Protein AF-A0A2J8R8U9-F1 (afdb_monomer_lite)

Secondary structure (DSSP, 8-state):
--SSEEEEEETTTTEEEEEE-S--GGG-S------

Foldseek 3Di:
DPDQWDWDADPVVRDIDIHGHPDDPVNDDDDDDDD

Radius of gyration: 11.53 Å; chains: 1; bounding box: 26×18×25 Å

Organism: Pongo abelii (NCBI:txid9601)

Sequence (35 aa):
VMGRFTISRDNAKKSLYLQMNSLIAEDTAVYYCAR

pLDDT: mean 92.0, std 8.9, range [56.94, 97.88]

InterPro domains:
  IPR013783 Immunoglobulin-like fold [G3DSA:2.60.40.10] (1-35)
  IPR036179 Immunoglobulin-like domain superfamily [SSF48726] (2-35)
  IPR050199 Immunoglobulin Heavy Variable [PTHR23266] (1-35)

Structure (mmCIF, N/CA/C/O backbone):
data_AF-A0A2J8R8U9-F1
#
_entry.id   AF-A0A2J8R8U9-F1
#
loop_
_atom_site.group_PDB
_atom_site.id
_atom_site.type_symbol
_atom_site.label_atom_id
_atom_site.label_alt_id
_atom_site.label_comp_id
_atom_site.label_asym_id
_atom_site.label_entity_id
_atom_site.label_seq_id
_atom_site.pdbx_PDB_ins_code
_atom_site.Cartn_x
_atom_site.Cartn_y
_atom_site.Cartn_z
_atom_site.occupancy
_atom_site.B_iso_or_equiv
_atom_site.auth_seq_id
_atom_site.auth_comp_id
_atom_site.auth_asym_id
_atom_site.auth_atom_id
_atom_site.pdbx_PDB_model_num
ATOM 1 N N . VAL A 1 1 ? -7.225 14.985 3.180 1.00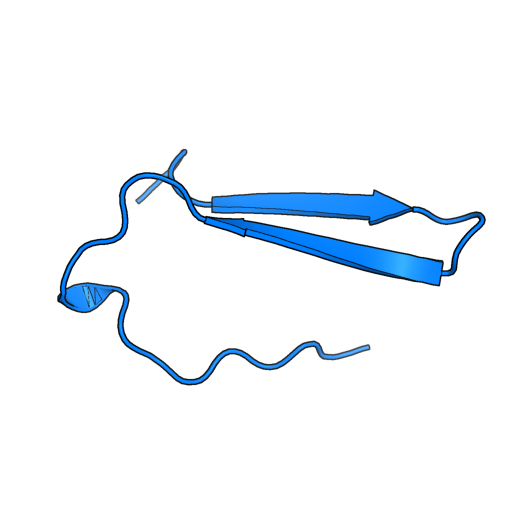 59.88 1 VAL A N 1
ATOM 2 C CA . VAL A 1 1 ? -6.210 14.059 3.734 1.00 59.88 1 VAL A CA 1
ATOM 3 C C . VAL A 1 1 ? -4.956 14.163 2.885 1.00 59.88 1 VAL A C 1
ATOM 5 O O . VAL A 1 1 ? -4.908 13.583 1.812 1.00 59.88 1 VAL A O 1
ATOM 8 N N . MET A 1 2 ? -3.982 14.969 3.299 1.00 56.94 2 MET A N 1
ATOM 9 C CA . MET A 1 2 ? -2.726 15.156 2.566 1.00 56.94 2 MET A CA 1
ATOM 10 C C . MET A 1 2 ? -1.574 14.853 3.527 1.00 56.94 2 MET A C 1
ATOM 12 O O . MET A 1 2 ? -1.649 15.242 4.688 1.00 56.94 2 MET A O 1
ATOM 16 N N . GLY A 1 3 ? -0.560 14.110 3.075 1.00 81.44 3 GLY A N 1
ATOM 17 C CA . GLY A 1 3 ? 0.649 13.819 3.862 1.00 81.44 3 GLY A CA 1
ATOM 18 C C . GLY A 1 3 ? 0.696 12.481 4.620 1.00 81.44 3 GLY A C 1
ATOM 19 O O . GLY A 1 3 ? 1.750 12.147 5.148 1.00 81.44 3 GLY A O 1
ATOM 20 N N . ARG A 1 4 ? -0.385 11.683 4.657 1.00 88.44 4 ARG A N 1
ATOM 21 C CA . ARG A 1 4 ? -0.373 10.332 5.274 1.00 88.44 4 ARG A CA 1
ATOM 22 C C . ARG A 1 4 ? 0.141 9.232 4.345 1.00 88.44 4 ARG A C 1
ATOM 24 O O . ARG A 1 4 ? 0.707 8.247 4.803 1.00 88.44 4 ARG A O 1
ATOM 31 N N . PHE A 1 5 ? -0.049 9.412 3.042 1.00 92.81 5 PHE A N 1
ATOM 32 C CA . PHE A 1 5 ? 0.345 8.451 2.021 1.00 92.81 5 PHE A CA 1
ATOM 33 C C . PHE A 1 5 ? 1.418 9.055 1.126 1.00 92.81 5 PHE A C 1
ATOM 35 O O . PHE A 1 5 ? 1.236 10.155 0.601 1.00 92.81 5 PHE A O 1
ATOM 42 N N . THR A 1 6 ? 2.502 8.315 0.924 1.00 94.25 6 THR A N 1
ATOM 43 C CA . THR A 1 6 ? 3.578 8.673 -0.001 1.00 94.25 6 THR A CA 1
ATOM 44 C C . THR A 1 6 ? 3.729 7.554 -1.016 1.00 94.25 6 THR A C 1
ATOM 46 O O . THR A 1 6 ? 3.947 6.400 -0.649 1.00 94.25 6 THR A O 1
ATOM 49 N N . ILE A 1 7 ? 3.616 7.893 -2.299 1.00 94.19 7 ILE A N 1
ATOM 50 C CA . ILE A 1 7 ? 3.823 6.958 -3.403 1.00 94.19 7 ILE A CA 1
ATOM 51 C C . ILE A 1 7 ? 5.186 7.210 -4.042 1.00 94.19 7 ILE A C 1
ATOM 53 O O . ILE A 1 7 ? 5.566 8.356 -4.288 1.00 94.19 7 ILE A O 1
ATOM 57 N N . SER A 1 8 ? 5.928 6.144 -4.315 1.00 95.19 8 SER A N 1
ATOM 58 C CA . SER A 1 8 ? 7.204 6.215 -5.024 1.00 95.19 8 SER A CA 1
ATOM 59 C C . SER A 1 8 ? 7.351 5.060 -6.014 1.00 95.19 8 SER A C 1
ATOM 61 O O . SER A 1 8 ? 6.662 4.040 -5.931 1.00 95.19 8 SER A O 1
ATOM 63 N N . ARG A 1 9 ? 8.227 5.239 -7.008 1.00 96.56 9 ARG A N 1
ATOM 64 C CA . ARG A 1 9 ? 8.474 4.262 -8.072 1.00 96.56 9 ARG A CA 1
ATOM 65 C C . ARG A 1 9 ? 9.971 4.076 -8.271 1.00 96.56 9 ARG A C 1
ATOM 67 O O . ARG A 1 9 ? 10.694 5.050 -8.457 1.00 96.56 9 ARG A O 1
ATOM 74 N N . ASP A 1 10 ? 10.404 2.823 -8.294 1.00 97.38 10 ASP A N 1
ATOM 75 C CA . ASP A 1 10 ? 11.743 2.437 -8.732 1.00 97.38 10 ASP A CA 1
ATOM 76 C C . ASP A 1 10 ? 11.654 1.935 -10.179 1.00 97.38 10 ASP A C 1
ATOM 78 O O . ASP A 1 10 ? 11.143 0.845 -10.450 1.00 97.38 10 ASP A O 1
ATOM 82 N N . ASN A 1 11 ? 12.132 2.750 -11.123 1.00 96.62 11 ASN A N 1
ATOM 83 C CA . ASN A 1 11 ? 12.081 2.427 -12.551 1.00 96.62 11 ASN A CA 1
ATOM 84 C C . ASN A 1 11 ? 13.052 1.304 -12.939 1.00 96.62 11 ASN A C 1
ATOM 86 O O . ASN A 1 11 ? 12.738 0.530 -13.842 1.00 96.62 11 ASN 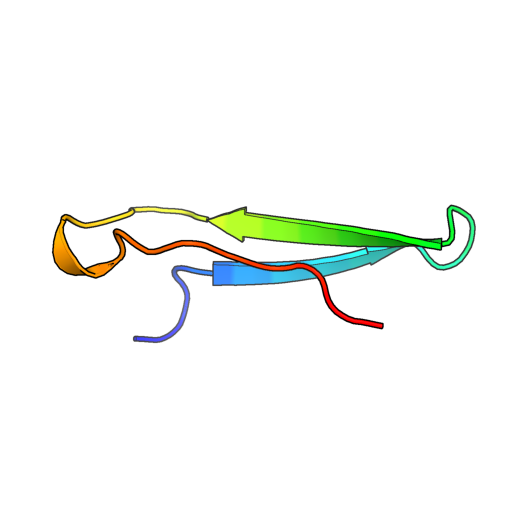A O 1
ATOM 90 N N . ALA A 1 12 ? 14.196 1.185 -12.257 1.00 97.88 12 ALA A N 1
ATOM 91 C CA . ALA A 1 12 ? 15.166 0.128 -12.530 1.00 97.88 12 ALA A CA 1
ATOM 92 C C . ALA A 1 12 ? 14.607 -1.242 -12.121 1.00 97.88 12 ALA A C 1
ATOM 94 O O . ALA A 1 12 ? 14.782 -2.225 -12.838 1.00 97.88 12 ALA A O 1
ATOM 95 N N . LYS A 1 13 ? 13.869 -1.291 -11.005 1.00 96.81 13 LYS A N 1
ATOM 96 C CA . LYS A 1 13 ? 13.218 -2.513 -10.504 1.00 96.81 13 LYS A CA 1
ATOM 97 C C . LYS A 1 13 ? 11.801 -2.732 -11.032 1.00 96.81 13 LYS A C 1
ATOM 99 O O . LYS A 1 13 ? 11.233 -3.793 -10.802 1.00 96.81 13 LYS A O 1
ATOM 104 N N . LYS A 1 14 ? 11.231 -1.750 -11.741 1.00 94.69 14 LYS A N 1
ATOM 105 C CA . LYS A 1 14 ? 9.820 -1.726 -12.172 1.00 94.69 14 LYS A CA 1
ATOM 106 C C . LYS A 1 14 ? 8.837 -1.910 -11.003 1.00 94.69 14 LYS A C 1
ATOM 108 O O . LYS A 1 14 ? 7.758 -2.469 -11.186 1.00 94.69 14 LYS A O 1
ATOM 113 N N . SER A 1 15 ? 9.195 -1.403 -9.825 1.00 95.94 15 SER A N 1
ATOM 114 C CA . SER A 1 15 ? 8.420 -1.555 -8.588 1.00 95.94 15 SER A CA 1
ATOM 115 C C . SER A 1 15 ? 7.731 -0.253 -8.194 1.00 95.94 15 SER A C 1
ATOM 117 O O . SER A 1 15 ? 8.288 0.835 -8.360 1.00 95.94 15 SER A O 1
ATOM 119 N N . LEU A 1 16 ? 6.527 -0.371 -7.636 1.00 96.38 16 LEU A N 1
ATOM 120 C CA . LEU A 1 16 ? 5.777 0.721 -7.021 1.00 96.38 16 LEU A CA 1
ATOM 121 C C . LEU A 1 16 ? 5.722 0.490 -5.509 1.00 96.38 16 LEU A C 1
ATOM 123 O O . LEU A 1 16 ? 5.469 -0.629 -5.066 1.00 96.38 16 LEU A O 1
ATOM 127 N N . TYR A 1 17 ? 5.929 1.546 -4.731 1.00 95.81 17 TYR A N 1
ATOM 128 C CA . TYR A 1 17 ? 5.867 1.508 -3.277 1.00 95.81 17 TYR A CA 1
ATOM 129 C C . TYR A 1 17 ? 4.821 2.502 -2.782 1.00 95.81 17 TYR A C 1
ATOM 131 O O . TYR A 1 17 ? 4.796 3.659 -3.206 1.00 95.81 17 TYR A O 1
ATOM 139 N N . LEU A 1 18 ? 3.971 2.041 -1.867 1.00 95.25 18 LEU A N 1
ATOM 140 C CA . LEU A 1 18 ? 3.006 2.865 -1.152 1.00 95.25 18 LEU A CA 1
ATOM 141 C C . LEU A 1 18 ? 3.382 2.857 0.328 1.00 95.25 18 LEU A C 1
ATOM 143 O O . LEU A 1 18 ? 3.185 1.861 1.021 1.00 95.25 18 LEU A O 1
ATOM 147 N N . GLN A 1 19 ? 3.941 3.963 0.804 1.00 95.12 19 GLN A N 1
ATOM 148 C CA . GLN A 1 19 ? 4.195 4.166 2.221 1.00 95.12 19 GLN A CA 1
ATOM 149 C C . GLN A 1 19 ? 2.954 4.780 2.867 1.00 95.12 19 GLN A C 1
ATOM 151 O O . GLN A 1 19 ? 2.475 5.832 2.439 1.00 95.12 19 GLN A O 1
ATOM 156 N N . MET A 1 20 ? 2.449 4.117 3.904 1.00 94.44 20 MET A N 1
ATOM 157 C CA . MET A 1 20 ? 1.267 4.529 4.657 1.00 94.44 20 MET A CA 1
ATOM 158 C C . MET A 1 20 ? 1.682 4.875 6.088 1.00 94.44 20 MET A C 1
ATOM 160 O O . MET A 1 20 ? 2.107 4.001 6.838 1.00 94.44 20 MET A O 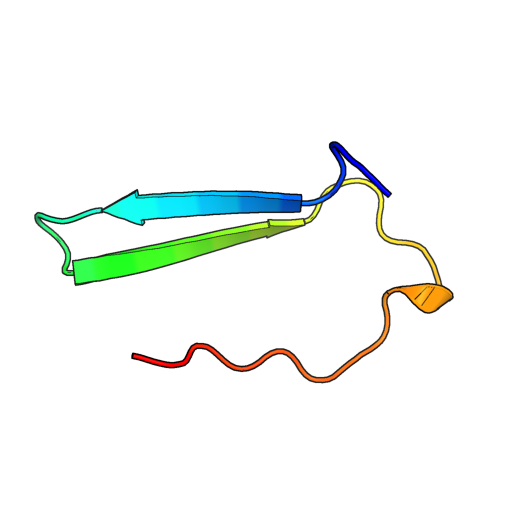1
ATOM 164 N N . ASN A 1 21 ? 1.581 6.151 6.456 1.00 93.38 21 ASN A N 1
ATOM 165 C CA . ASN A 1 21 ? 1.925 6.672 7.776 1.00 93.38 21 ASN A CA 1
ATOM 166 C C . ASN A 1 21 ? 0.650 7.131 8.501 1.00 93.38 21 ASN A C 1
ATOM 168 O O . ASN A 1 21 ? -0.228 7.738 7.889 1.00 93.38 21 ASN A O 1
ATOM 172 N N . SER A 1 22 ? 0.574 6.901 9.815 1.00 92.81 22 SER A N 1
ATOM 173 C CA . SER A 1 22 ? -0.529 7.377 10.671 1.00 92.81 22 SER A CA 1
ATOM 174 C C . SER A 1 22 ? -1.931 6.955 10.188 1.00 92.81 22 SER A C 1
ATOM 176 O O . SER A 1 22 ? -2.829 7.794 10.085 1.00 92.81 22 SER A O 1
ATOM 178 N N . LEU A 1 23 ? -2.101 5.664 9.870 1.00 92.81 23 LEU A N 1
ATOM 179 C CA . LEU A 1 23 ? -3.385 5.071 9.469 1.00 92.81 23 LEU A CA 1
ATOM 180 C C . LEU A 1 23 ? -4.454 5.251 10.557 1.00 92.81 23 LEU A C 1
ATOM 182 O O . LEU A 1 23 ? -4.175 5.065 11.742 1.00 92.81 23 LEU A O 1
ATOM 186 N N . ILE A 1 24 ? -5.678 5.568 10.137 1.00 94.19 24 ILE A N 1
ATOM 187 C CA . ILE A 1 24 ? -6.873 5.587 10.996 1.00 94.19 24 ILE A CA 1
ATOM 188 C C . ILE A 1 24 ? -7.871 4.513 10.550 1.00 94.19 24 ILE A C 1
ATOM 190 O O . ILE A 1 24 ? -7.709 3.912 9.488 1.00 94.19 24 ILE A O 1
ATOM 194 N N . ALA A 1 25 ? -8.904 4.255 11.354 1.00 96.00 25 ALA A N 1
ATOM 195 C CA . ALA A 1 25 ? -9.890 3.210 11.069 1.00 96.00 25 ALA A CA 1
ATOM 196 C C . ALA A 1 25 ? -10.563 3.399 9.695 1.00 96.00 25 ALA A C 1
ATOM 198 O O . ALA A 1 25 ? -10.809 2.430 8.978 1.00 96.00 25 ALA A O 1
ATOM 199 N N . GLU A 1 26 ? -10.778 4.652 9.301 1.00 92.94 26 GLU A N 1
ATOM 200 C CA . GLU A 1 26 ? -11.371 5.088 8.039 1.00 92.94 26 GLU A CA 1
ATOM 201 C C . GLU A 1 26 ? -10.501 4.774 6.812 1.00 92.94 26 GLU A C 1
ATOM 203 O O . GLU A 1 26 ? -11.015 4.754 5.698 1.00 92.94 26 GLU A O 1
ATOM 208 N N . ASP A 1 27 ? -9.202 4.508 6.994 1.00 92.38 27 ASP A N 1
ATOM 209 C CA . ASP A 1 27 ? -8.303 4.086 5.914 1.00 92.38 27 ASP A CA 1
ATOM 210 C C . ASP A 1 27 ? -8.382 2.559 5.652 1.00 92.38 27 ASP A C 1
ATOM 212 O O . ASP A 1 27 ? -7.650 2.024 4.823 1.00 92.38 27 ASP A O 1
ATOM 216 N N . THR A 1 28 ? -9.250 1.811 6.346 1.00 95.62 28 THR A N 1
ATOM 217 C CA . THR A 1 28 ? -9.382 0.358 6.140 1.00 95.62 28 THR A CA 1
ATOM 218 C C . THR A 1 28 ? -10.089 0.055 4.821 1.00 95.62 28 THR A C 1
ATOM 220 O O . THR A 1 28 ? -11.302 0.215 4.694 1.00 95.62 28 THR A O 1
ATOM 223 N N . ALA A 1 29 ? -9.334 -0.432 3.839 1.00 95.56 29 ALA A N 1
ATOM 224 C CA . ALA A 1 29 ? -9.842 -0.829 2.532 1.00 95.56 29 ALA A CA 1
ATOM 225 C C . ALA A 1 29 ? -8.960 -1.912 1.894 1.00 95.56 29 ALA A C 1
ATOM 227 O O . ALA A 1 29 ? -7.860 -2.210 2.364 1.00 95.56 29 ALA A O 1
ATOM 228 N N . VAL A 1 30 ? -9.433 -2.490 0.788 1.00 96.69 30 VAL A N 1
ATOM 229 C CA . VAL A 1 30 ? -8.589 -3.321 -0.077 1.00 96.69 30 VAL A CA 1
ATOM 230 C C . VAL A 1 30 ? -7.869 -2.417 -1.071 1.00 96.69 30 VAL A C 1
ATOM 232 O O . VAL A 1 30 ? -8.502 -1.724 -1.866 1.00 96.69 30 VAL A O 1
ATOM 235 N N . TYR A 1 31 ? -6.540 -2.444 -1.034 1.00 94.88 31 TYR A N 1
ATOM 236 C CA . TYR A 1 31 ? -5.686 -1.645 -1.90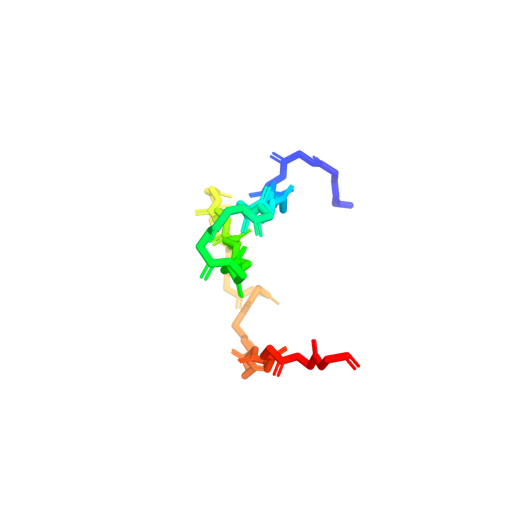4 1.00 94.88 31 TYR A CA 1
ATOM 237 C C . TYR A 1 31 ? -5.122 -2.508 -3.027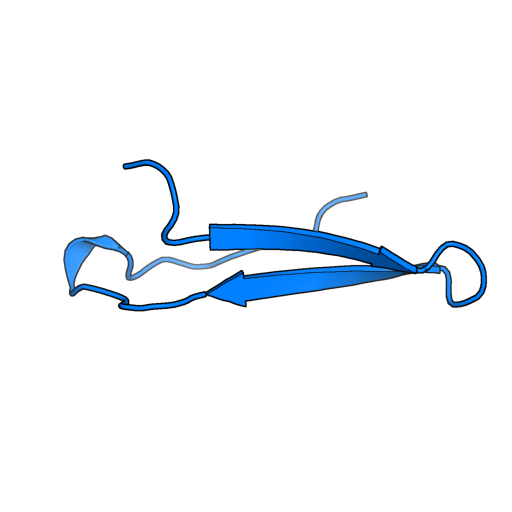 1.00 94.88 31 TYR A C 1
ATOM 239 O O . TYR A 1 31 ? -4.447 -3.507 -2.779 1.00 94.88 31 TYR A O 1
ATOM 247 N N . TYR A 1 32 ? -5.366 -2.094 -4.267 1.00 95.75 32 TYR A N 1
ATOM 248 C CA . TYR A 1 32 ? -4.853 -2.774 -5.449 1.00 95.75 32 TYR A CA 1
ATOM 249 C C . TYR A 1 32 ? -3.752 -1.953 -6.108 1.00 95.75 32 TYR A C 1
ATOM 251 O O . TYR A 1 32 ? -3.920 -0.766 -6.388 1.00 95.75 32 TYR A O 1
ATOM 259 N N . CYS A 1 33 ? -2.635 -2.613 -6.408 1.00 93.56 33 CYS A N 1
ATOM 260 C CA . CYS A 1 33 ? -1.669 -2.083 -7.357 1.00 93.56 33 CYS A CA 1
ATOM 261 C C . CYS A 1 33 ? -2.202 -2.328 -8.774 1.00 93.56 33 CYS A C 1
ATOM 263 O O . CYS A 1 33 ? -2.378 -3.477 -9.176 1.00 93.56 33 CYS A O 1
ATOM 265 N N . ALA A 1 34 ? -2.437 -1.255 -9.529 1.00 92.88 34 ALA A N 1
ATOM 266 C CA . ALA A 1 34 ? -2.807 -1.305 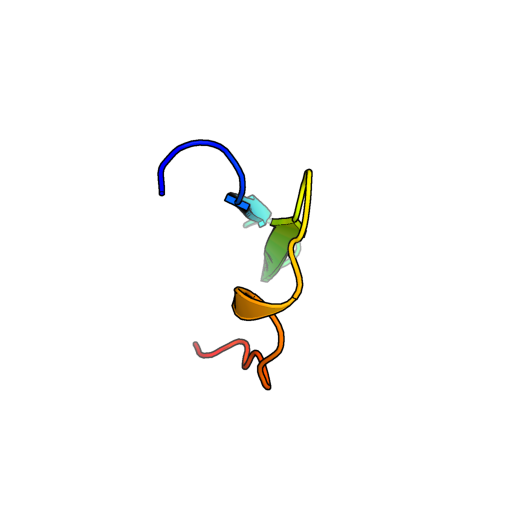-10.942 1.00 92.88 34 ALA A CA 1
ATOM 267 C C . ALA A 1 34 ? -1.659 -0.769 -11.815 1.00 92.88 34 ALA A C 1
ATOM 269 O O . ALA A 1 34 ? -0.829 0.014 -11.343 1.00 92.88 34 ALA A O 1
ATOM 270 N N . ARG A 1 35 ? -1.590 -1.236 -13.065 1.00 84.38 35 ARG A N 1
ATOM 271 C CA . ARG A 1 35 ? -0.563 -0.851 -14.043 1.00 84.38 35 ARG A CA 1
ATOM 272 C C . ARG A 1 35 ? -1.021 0.316 -14.904 1.00 84.38 35 ARG A C 1
ATOM 274 O O . ARG A 1 35 ? -2.189 0.280 -15.339 1.00 84.38 35 ARG A O 1
#